Protein AF-A0A5E4HRL3-F1 (afdb_monomer_lite)

Foldseek 3Di:
DVLVVLVVVLVVVVVVVVVVVVVVVVVVVVPPPDDDDVVVVLVVLLVVLVVLLVVLVVLVNVLSVLPNVVNCVVPNDVVSVVSSVVSVVSNVVSVVVSVVSVVVSVD

Radius of gyration: 17.78 Å; chains: 1; bounding box: 41×23×52 Å

Sequence (107 aa):
MEYILNILDFLTRIILVSIMFLIFFKLRKIDKEILKSFIYLRFDKIRSAMNIVMISSPFFLAASVLEYPGFVRMYGESRIHFIQDILLIFFQTVVIYFLVIVYRAMN

Structure (mmCIF, N/CA/C/O backbone):
data_AF-A0A5E4HRL3-F1
#
_entry.id   AF-A0A5E4HRL3-F1
#
loop_
_atom_site.group_PDB
_atom_site.id
_atom_site.type_symbol
_atom_site.label_atom_id
_atom_site.label_alt_id
_atom_site.label_comp_id
_atom_site.label_asym_id
_atom_site.label_entity_id
_atom_site.label_seq_id
_atom_site.pdbx_PDB_ins_code
_atom_site.Cartn_x
_atom_site.Cartn_y
_atom_site.Cartn_z
_atom_site.occupancy
_atom_site.B_iso_or_equiv
_atom_site.auth_seq_id
_atom_site.auth_comp_id
_atom_site.auth_asym_id
_atom_site.auth_atom_id
_atom_site.pdbx_PDB_model_num
ATOM 1 N N . MET A 1 1 ? 21.274 15.578 -12.381 1.00 51.12 1 MET A N 1
ATOM 2 C CA . MET A 1 1 ? 20.675 16.036 -11.106 1.00 51.12 1 MET A CA 1
ATOM 3 C C . MET A 1 1 ? 19.382 15.297 -10.769 1.00 51.12 1 MET A C 1
ATOM 5 O O . MET A 1 1 ? 19.252 14.893 -9.624 1.00 51.12 1 MET A O 1
ATOM 9 N N . GLU A 1 2 ? 18.482 15.039 -11.727 1.00 55.91 2 GLU A N 1
ATOM 10 C CA . GLU A 1 2 ? 17.220 14.295 -11.494 1.00 55.91 2 GLU A CA 1
ATOM 11 C C . GLU A 1 2 ? 17.401 12.912 -10.851 1.00 55.91 2 GLU A C 1
ATOM 13 O O . GLU A 1 2 ? 16.672 12.561 -9.932 1.00 55.91 2 GLU A O 1
ATOM 18 N N . TYR A 1 3 ? 18.421 12.147 -11.255 1.00 55.12 3 TYR A N 1
ATOM 19 C CA . TYR A 1 3 ? 18.689 10.827 -10.666 1.00 55.12 3 TYR A CA 1
ATOM 20 C C . TYR A 1 3 ? 18.987 10.873 -9.160 1.00 55.12 3 TYR A C 1
ATOM 22 O O . TYR A 1 3 ? 18.569 9.987 -8.424 1.00 55.12 3 TYR A O 1
ATOM 30 N N . ILE A 1 4 ? 19.693 11.908 -8.694 1.00 62.94 4 ILE A N 1
ATOM 31 C CA . ILE A 1 4 ? 20.046 12.062 -7.275 1.00 62.94 4 ILE A CA 1
ATOM 32 C C . ILE A 1 4 ? 18.807 12.471 -6.469 1.00 62.94 4 ILE A C 1
ATOM 34 O O . ILE A 1 4 ? 18.599 11.962 -5.371 1.00 62.94 4 ILE A O 1
ATOM 38 N N . LEU A 1 5 ? 17.958 13.331 -7.040 1.00 64.94 5 LEU A N 1
ATOM 39 C CA . LEU A 1 5 ? 16.687 13.738 -6.437 1.00 64.94 5 LEU A CA 1
ATOM 40 C C . LEU A 1 5 ? 15.702 12.565 -6.320 1.00 64.94 5 LEU A C 1
ATOM 42 O O . LEU A 1 5 ? 15.104 12.397 -5.264 1.00 64.94 5 LEU A O 1
ATOM 46 N N . ASN A 1 6 ? 15.608 11.699 -7.334 1.00 66.31 6 ASN A N 1
ATOM 47 C CA . ASN A 1 6 ? 14.740 10.515 -7.288 1.00 66.31 6 ASN A CA 1
ATOM 48 C C . ASN A 1 6 ? 15.199 9.481 -6.249 1.00 66.31 6 ASN A C 1
ATOM 50 O O . ASN A 1 6 ? 14.372 8.849 -5.598 1.00 66.31 6 ASN A O 1
ATOM 54 N N . ILE A 1 7 ? 16.513 9.318 -6.056 1.00 72.19 7 ILE A N 1
ATOM 55 C CA . ILE A 1 7 ? 17.056 8.443 -5.003 1.00 72.19 7 ILE A CA 1
ATOM 56 C C . ILE A 1 7 ? 16.748 9.016 -3.614 1.00 72.19 7 ILE A C 1
ATOM 58 O O . ILE A 1 7 ? 16.386 8.270 -2.705 1.00 72.19 7 ILE A O 1
ATOM 62 N N . LEU A 1 8 ? 16.858 10.336 -3.453 1.00 73.19 8 LEU A N 1
ATOM 63 C CA . LEU A 1 8 ? 16.492 11.029 -2.219 1.00 73.19 8 LEU A CA 1
ATOM 64 C C . LEU A 1 8 ? 14.995 10.903 -1.914 1.00 73.19 8 LEU A C 1
ATOM 66 O O . LEU A 1 8 ? 14.642 10.600 -0.775 1.00 73.19 8 LEU A O 1
ATOM 70 N N . ASP A 1 9 ? 14.122 11.063 -2.912 1.00 68.88 9 ASP A N 1
ATOM 71 C CA . ASP A 1 9 ? 12.673 10.892 -2.739 1.00 68.88 9 ASP A CA 1
ATOM 72 C C . ASP A 1 9 ? 12.327 9.444 -2.355 1.00 68.88 9 ASP A C 1
ATOM 74 O O . ASP A 1 9 ? 11.604 9.197 -1.388 1.00 68.88 9 ASP A O 1
ATOM 78 N N . PHE A 1 10 ? 12.948 8.466 -3.020 1.00 74.00 10 PHE A N 1
ATOM 79 C CA . PHE A 1 10 ? 12.793 7.049 -2.696 1.00 74.00 10 PHE A CA 1
ATOM 80 C C . PHE A 1 10 ? 13.220 6.717 -1.256 1.00 74.00 10 PHE A C 1
ATOM 82 O O . PHE A 1 10 ? 12.479 6.065 -0.515 1.00 74.00 10 PHE A O 1
ATOM 89 N N . LEU A 1 11 ? 14.384 7.212 -0.824 1.00 77.12 11 LEU A N 1
ATOM 90 C CA . LEU A 1 11 ? 14.860 7.052 0.553 1.00 77.12 11 LEU A CA 1
ATOM 91 C C . LEU A 1 11 ? 13.913 7.715 1.557 1.00 77.12 11 LEU A C 1
ATOM 93 O O . LEU A 1 11 ? 13.636 7.142 2.611 1.00 77.12 11 LEU A O 1
ATOM 97 N N . THR A 1 12 ? 13.367 8.880 1.216 1.00 78.19 12 THR A N 1
ATOM 98 C CA . THR A 1 12 ? 12.423 9.609 2.070 1.00 78.19 12 THR A CA 1
ATOM 99 C C . THR A 1 12 ? 11.126 8.817 2.247 1.00 78.19 12 THR A C 1
ATOM 101 O O . THR A 1 12 ? 10.653 8.664 3.376 1.00 78.19 12 THR A O 1
ATOM 104 N N . ARG A 1 13 ? 10.595 8.215 1.172 1.00 71.12 13 ARG A N 1
ATOM 105 C CA . ARG A 1 13 ? 9.414 7.334 1.226 1.00 71.12 13 ARG A CA 1
ATOM 106 C C . ARG A 1 13 ? 9.666 6.080 2.073 1.00 71.12 13 ARG A C 1
ATOM 108 O O . ARG A 1 13 ? 8.815 5.723 2.887 1.00 71.12 13 ARG A O 1
ATOM 115 N N . ILE A 1 14 ? 10.839 5.448 1.962 1.00 78.69 14 ILE A N 1
ATOM 116 C CA . ILE A 1 14 ? 11.210 4.285 2.796 1.00 78.69 14 ILE A CA 1
ATOM 117 C C . ILE A 1 14 ? 11.296 4.659 4.278 1.00 78.69 14 ILE A C 1
ATOM 119 O O . ILE A 1 14 ? 10.791 3.926 5.135 1.00 78.69 14 ILE A O 1
ATOM 123 N N . ILE A 1 15 ? 11.927 5.791 4.593 1.00 79.75 15 ILE A N 1
ATOM 124 C CA . ILE A 1 15 ? 12.070 6.272 5.971 1.00 79.75 15 ILE A CA 1
ATOM 125 C C . ILE A 1 15 ? 10.694 6.586 6.560 1.00 79.75 15 ILE A C 1
ATOM 127 O O . ILE A 1 15 ? 10.401 6.158 7.676 1.00 79.75 15 ILE A O 1
ATOM 131 N N . LEU A 1 16 ? 9.822 7.251 5.799 1.00 78.31 16 LEU A N 1
ATOM 132 C CA . LEU A 1 16 ? 8.454 7.550 6.217 1.00 78.31 16 LEU A CA 1
ATOM 133 C C . LEU A 1 16 ? 7.677 6.268 6.551 1.00 78.31 16 LEU A C 1
ATOM 135 O O . LEU A 1 16 ? 7.105 6.159 7.637 1.00 78.31 16 LEU A O 1
ATOM 139 N N . VAL A 1 17 ? 7.719 5.266 5.666 1.00 70.88 17 VAL A N 1
ATOM 140 C CA . VAL A 1 17 ? 7.051 3.972 5.883 1.00 70.88 17 VAL A CA 1
ATOM 141 C C . VAL A 1 17 ? 7.621 3.250 7.106 1.00 70.88 17 VAL A C 1
ATOM 143 O O . VAL A 1 17 ? 6.869 2.712 7.919 1.00 70.88 17 VAL A O 1
ATOM 146 N N . SER A 1 18 ? 8.938 3.298 7.298 1.00 74.25 18 SER A N 1
ATOM 147 C CA . SER A 1 18 ? 9.605 2.689 8.453 1.00 74.25 18 SER A CA 1
ATOM 148 C C . SER A 1 18 ? 9.216 3.368 9.773 1.00 74.25 18 SER A C 1
ATOM 150 O O . SER A 1 18 ? 8.949 2.686 10.762 1.00 74.25 18 SER A O 1
ATOM 152 N N . ILE A 1 19 ? 9.116 4.703 9.793 1.00 78.31 19 ILE A N 1
ATOM 153 C CA . ILE A 1 19 ? 8.661 5.478 10.959 1.00 78.31 19 ILE A CA 1
ATOM 154 C C . ILE A 1 19 ? 7.198 5.157 11.285 1.00 78.31 19 ILE A C 1
ATOM 156 O O . ILE A 1 19 ? 6.871 4.938 12.455 1.00 78.31 19 ILE A O 1
ATOM 160 N N . MET A 1 20 ? 6.329 5.060 10.272 1.00 70.44 20 MET A N 1
ATOM 161 C CA . MET A 1 20 ? 4.933 4.648 10.463 1.00 70.44 20 MET A CA 1
ATOM 162 C C . MET A 1 20 ? 4.839 3.255 11.105 1.00 70.44 20 MET A C 1
ATOM 164 O O . MET A 1 20 ? 4.078 3.065 12.056 1.00 70.44 20 MET A O 1
ATOM 168 N N . PHE A 1 21 ? 5.667 2.304 10.659 1.00 73.88 21 PHE A N 1
ATOM 169 C CA . PHE A 1 21 ? 5.764 0.972 11.266 1.00 73.88 21 PHE A CA 1
ATOM 170 C C . PHE A 1 21 ? 6.229 1.021 12.731 1.00 73.88 21 PHE A C 1
ATOM 172 O O . PHE A 1 21 ? 5.692 0.308 13.582 1.00 73.88 21 PHE A O 1
ATOM 179 N N . LEU A 1 22 ? 7.201 1.876 13.051 1.00 74.56 22 LEU A N 1
ATOM 180 C CA . LEU A 1 22 ? 7.784 1.982 14.391 1.00 74.56 22 LEU A CA 1
ATOM 181 C C . LEU A 1 22 ? 6.794 2.582 15.404 1.00 74.56 22 LEU A C 1
ATOM 183 O O . LEU A 1 22 ? 6.623 2.046 16.504 1.00 74.56 22 LEU A O 1
ATOM 187 N N . ILE A 1 23 ? 6.082 3.645 15.016 1.00 73.06 23 ILE A N 1
ATOM 188 C CA . ILE A 1 23 ? 5.006 4.249 15.821 1.00 73.06 23 ILE A CA 1
ATOM 189 C C . ILE A 1 23 ? 3.906 3.214 16.089 1.00 73.06 23 ILE A C 1
ATOM 191 O O . ILE A 1 23 ? 3.458 3.068 17.229 1.00 73.06 23 ILE A O 1
ATOM 195 N N . PHE A 1 24 ? 3.527 2.432 15.076 1.00 61.41 24 PHE A N 1
ATOM 196 C CA . PHE A 1 24 ? 2.521 1.383 15.214 1.00 61.41 24 PHE A CA 1
ATOM 197 C C . PHE A 1 24 ? 2.945 0.283 16.196 1.00 61.41 24 PHE A C 1
ATOM 199 O O . PHE A 1 24 ? 2.166 -0.103 17.069 1.00 61.41 24 PHE A O 1
ATOM 206 N N . PHE A 1 25 ? 4.184 -0.211 16.106 1.00 67.50 25 PHE A N 1
ATOM 207 C CA . PHE A 1 25 ? 4.691 -1.217 17.047 1.00 67.50 25 PHE A CA 1
ATOM 208 C C . PHE A 1 25 ? 4.662 -0.720 18.494 1.00 67.50 25 PHE A C 1
ATOM 210 O O . PHE A 1 25 ? 4.403 -1.499 19.417 1.00 67.50 25 PHE A O 1
ATOM 217 N N . LYS A 1 26 ? 4.893 0.582 18.689 1.00 66.44 26 LYS A N 1
ATOM 218 C CA . LYS A 1 26 ? 4.825 1.223 20.001 1.00 66.44 26 LYS A CA 1
ATOM 219 C C . LYS A 1 26 ? 3.384 1.323 20.509 1.00 66.44 26 LYS A C 1
ATOM 221 O O . LYS A 1 26 ? 3.137 0.946 21.650 1.00 66.44 26 LYS A O 1
ATOM 226 N N . LEU A 1 27 ? 2.434 1.728 19.662 1.00 62.16 27 LEU A N 1
ATOM 227 C CA . LEU A 1 27 ? 1.003 1.763 20.000 1.00 62.16 27 LEU A CA 1
ATOM 228 C C . LEU A 1 27 ? 0.456 0.364 20.326 1.00 62.16 27 LEU A C 1
ATOM 230 O O . LEU A 1 27 ? -0.214 0.186 21.337 1.00 62.16 27 LEU A O 1
ATOM 234 N N . ARG A 1 28 ? 0.848 -0.665 19.561 1.00 55.41 28 ARG A N 1
ATOM 235 C CA . ARG A 1 28 ? 0.445 -2.063 19.800 1.00 55.41 28 ARG A CA 1
ATOM 236 C C . ARG A 1 28 ? 0.858 -2.586 21.180 1.00 55.41 28 ARG A C 1
ATOM 238 O O . ARG A 1 28 ? 0.174 -3.451 21.729 1.00 55.41 28 ARG A O 1
ATOM 245 N N . LYS A 1 29 ? 1.976 -2.104 21.737 1.00 59.50 29 LYS A N 1
ATOM 246 C CA . LYS A 1 29 ? 2.439 -2.490 23.082 1.00 59.50 29 LYS A CA 1
ATOM 247 C C . LYS A 1 29 ? 1.627 -1.845 24.209 1.00 59.50 29 LYS A C 1
ATOM 249 O O . LYS A 1 29 ? 1.581 -2.426 25.288 1.00 59.50 29 LYS A O 1
ATOM 254 N N . ILE A 1 30 ? 0.994 -0.697 23.968 1.00 57.59 30 ILE A N 1
ATOM 255 C CA . ILE A 1 30 ? 0.238 0.058 24.983 1.00 57.59 30 ILE A CA 1
ATOM 256 C C . ILE A 1 30 ? -1.144 -0.582 25.257 1.00 57.59 30 ILE A C 1
ATOM 258 O O . ILE A 1 30 ? -1.695 -0.432 26.341 1.00 57.59 30 ILE A O 1
ATOM 262 N N . ASP A 1 31 ? -1.655 -1.409 24.339 1.00 51.84 31 ASP A N 1
ATOM 263 C CA . ASP A 1 31 ? -3.009 -1.995 24.374 1.00 51.84 31 ASP A CA 1
ATOM 264 C C . ASP A 1 31 ? -3.249 -3.145 25.382 1.00 51.84 31 ASP A C 1
ATOM 266 O O . ASP A 1 31 ? -4.279 -3.818 25.298 1.00 51.84 31 A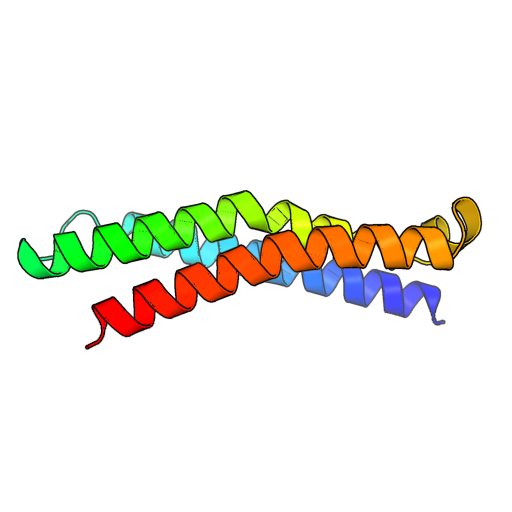SP A O 1
ATOM 270 N N . LYS A 1 32 ? -2.329 -3.451 26.309 1.00 53.44 32 LYS A N 1
ATOM 271 C CA . LYS A 1 32 ? -2.519 -4.602 27.220 1.00 53.44 32 LYS A CA 1
ATOM 272 C C . LYS A 1 32 ? -3.236 -4.296 28.535 1.00 53.44 32 LYS A C 1
ATOM 274 O O . LYS A 1 32 ? -3.770 -5.235 29.113 1.00 53.44 32 LYS A O 1
ATOM 279 N N . GLU A 1 33 ? -3.293 -3.048 28.997 1.00 53.66 33 GLU A N 1
ATOM 280 C CA . GLU A 1 33 ? -3.737 -2.787 30.382 1.00 53.66 33 GLU A CA 1
ATOM 281 C C . GLU A 1 33 ? -4.998 -1.926 30.533 1.00 53.66 33 GLU A C 1
ATOM 283 O O . GLU A 1 33 ? -5.580 -1.893 31.614 1.00 53.66 33 GLU A O 1
ATOM 288 N N . ILE A 1 34 ? -5.483 -1.249 29.487 1.00 52.25 34 ILE A N 1
ATOM 289 C CA . ILE A 1 34 ? -6.547 -0.249 29.656 1.00 52.25 34 ILE A CA 1
ATOM 290 C C . ILE A 1 34 ? -7.486 -0.252 28.446 1.00 52.25 34 ILE A C 1
ATOM 292 O O . ILE A 1 34 ? -7.218 0.480 27.506 1.00 52.25 34 ILE A O 1
ATOM 296 N N . LEU A 1 35 ? -8.592 -1.018 28.448 1.00 47.81 35 LEU A N 1
ATOM 297 C CA . LEU A 1 35 ? -9.877 -0.547 27.884 1.00 47.81 35 LEU A CA 1
ATOM 298 C C . LEU A 1 35 ? -11.035 -1.545 28.044 1.00 47.81 35 LEU A C 1
ATOM 300 O O . LEU A 1 35 ? -10.992 -2.692 27.610 1.00 47.81 35 LEU A O 1
ATOM 304 N N . LYS A 1 36 ? -12.115 -1.029 28.636 1.00 48.12 36 LYS A N 1
ATOM 305 C CA . LYS A 1 36 ? -13.402 -1.674 28.916 1.00 48.12 36 LYS A CA 1
ATOM 306 C C . LYS A 1 36 ? -14.048 -2.288 27.659 1.00 48.12 36 LYS A C 1
ATOM 308 O O . LYS A 1 36 ? -13.986 -1.734 26.562 1.00 48.12 36 LYS A O 1
ATOM 313 N N . SER A 1 37 ? -14.731 -3.411 27.869 1.00 54.91 37 SER A N 1
ATOM 314 C CA . SER A 1 37 ? -15.166 -4.435 26.901 1.00 54.91 37 SER A CA 1
ATOM 315 C C . SER A 1 37 ? -15.979 -3.992 25.671 1.00 54.91 37 SER A C 1
ATOM 317 O O . SER A 1 37 ? -16.021 -4.731 24.692 1.00 54.91 37 SER A O 1
ATOM 319 N N . PHE A 1 38 ? -16.572 -2.795 25.648 1.00 50.88 38 PHE A N 1
ATOM 320 C CA . PHE A 1 38 ? -17.263 -2.262 24.459 1.00 50.88 38 PHE A CA 1
ATOM 321 C C . PHE A 1 38 ? -16.347 -1.448 23.538 1.00 50.88 38 PHE A C 1
ATOM 323 O O . PHE A 1 38 ? -16.456 -1.516 22.312 1.00 50.88 38 PHE A O 1
ATOM 330 N N . ILE A 1 39 ? -15.408 -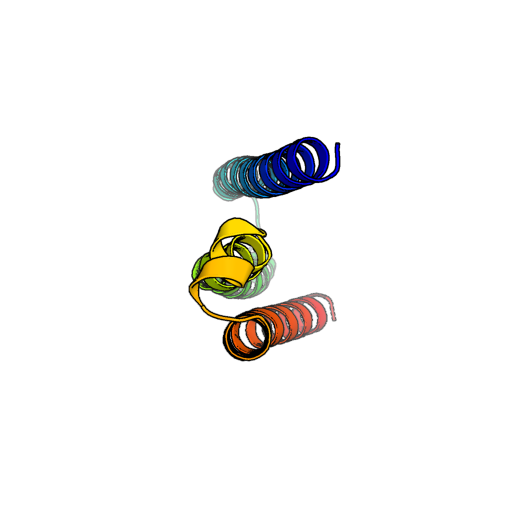0.710 24.132 1.00 57.75 39 ILE A N 1
ATOM 331 C CA . ILE A 1 39 ? -14.369 0.002 23.392 1.00 57.75 39 ILE A CA 1
ATOM 332 C C . ILE A 1 39 ? -13.401 -1.025 22.800 1.00 57.75 39 ILE A C 1
ATOM 334 O O . ILE A 1 39 ? -13.022 -0.888 21.644 1.00 57.75 39 ILE A O 1
ATOM 338 N N . TYR A 1 40 ? -13.108 -2.110 23.528 1.00 56.34 40 TYR A N 1
ATOM 339 C CA . TYR A 1 40 ? -12.269 -3.202 23.034 1.00 56.34 40 TYR A CA 1
ATOM 340 C C . TYR A 1 40 ? -12.803 -3.804 21.728 1.00 56.34 40 TYR A C 1
ATOM 342 O O . TYR A 1 40 ? -12.052 -3.888 20.772 1.00 56.34 40 TYR A O 1
ATOM 350 N N . LEU A 1 41 ? -14.101 -4.122 21.618 1.00 58.84 41 LEU A N 1
ATOM 351 C CA . LEU A 1 41 ? -14.684 -4.668 20.378 1.00 58.84 41 LEU A CA 1
ATOM 352 C C . LEU A 1 41 ? -14.612 -3.694 19.187 1.00 58.84 41 LEU A C 1
ATOM 354 O O . LEU A 1 41 ? -14.389 -4.123 18.053 1.00 58.84 41 LEU A O 1
ATOM 358 N N . ARG A 1 42 ? -14.797 -2.384 19.417 1.00 64.50 42 ARG A N 1
ATOM 359 C CA . ARG A 1 42 ? -14.624 -1.358 18.369 1.00 64.50 42 ARG A CA 1
ATOM 360 C C . ARG A 1 42 ? -13.149 -1.214 17.976 1.00 64.50 42 ARG A C 1
ATOM 362 O O . ARG A 1 42 ? -12.840 -1.198 16.786 1.00 64.50 42 ARG A O 1
ATOM 369 N N . PHE A 1 43 ? -12.245 -1.184 18.955 1.00 70.38 43 PHE A N 1
ATOM 370 C CA . PHE A 1 43 ? -10.799 -1.157 18.734 1.00 70.38 43 PHE A CA 1
ATOM 371 C C . PHE A 1 43 ? -10.296 -2.416 18.036 1.00 70.38 43 PHE A C 1
ATOM 373 O O . PHE A 1 43 ? -9.414 -2.310 17.198 1.00 70.38 43 PHE A O 1
ATOM 380 N N . ASP A 1 44 ? -10.874 -3.582 18.308 1.00 72.50 44 ASP A N 1
ATOM 381 C CA . ASP A 1 44 ? -10.463 -4.840 17.688 1.00 72.50 44 ASP A CA 1
ATOM 382 C C . ASP A 1 44 ? -10.855 -4.874 16.202 1.00 72.50 44 ASP A C 1
ATOM 384 O O . ASP A 1 44 ? -10.069 -5.299 15.355 1.00 72.50 44 ASP A O 1
ATOM 388 N N . LYS A 1 45 ? -12.016 -4.300 15.843 1.00 76.88 45 LYS A N 1
ATOM 389 C CA . LYS A 1 45 ? -12.405 -4.087 14.436 1.00 76.88 45 LYS A CA 1
ATOM 390 C C . LYS A 1 45 ? -11.491 -3.089 13.723 1.00 76.88 45 LYS A C 1
ATOM 392 O O . LYS A 1 45 ? -11.068 -3.363 12.601 1.00 76.88 45 LYS A O 1
ATOM 397 N N . ILE A 1 46 ? -11.150 -1.968 14.365 1.00 80.69 46 ILE A N 1
ATOM 398 C CA . ILE A 1 46 ? -10.204 -0.982 13.811 1.00 80.69 46 ILE A CA 1
ATOM 399 C C . ILE A 1 46 ? -8.811 -1.606 13.664 1.00 80.69 46 ILE A C 1
ATOM 401 O O . ILE A 1 46 ? -8.185 -1.472 12.617 1.00 80.69 46 ILE A O 1
ATOM 405 N N . ARG A 1 47 ? -8.339 -2.340 14.676 1.00 81.06 47 ARG A N 1
ATOM 406 C CA . ARG A 1 47 ? -7.052 -3.045 14.683 1.00 81.06 47 ARG A CA 1
ATOM 407 C C . ARG A 1 47 ? -6.990 -4.095 13.580 1.00 81.06 47 ARG A C 1
ATOM 409 O O . ARG A 1 47 ? -5.985 -4.175 12.882 1.00 81.06 47 ARG A O 1
ATOM 416 N N . SER A 1 48 ? -8.054 -4.875 13.400 1.00 81.50 48 SER A N 1
ATOM 417 C CA . SER A 1 48 ? -8.157 -5.857 12.320 1.00 81.50 48 SER A CA 1
ATOM 418 C C . SER A 1 48 ? -8.099 -5.182 10.947 1.00 81.50 48 SER A C 1
ATOM 420 O O . SER A 1 48 ? -7.266 -5.552 10.122 1.00 81.50 48 SER A O 1
ATOM 422 N N . ALA A 1 49 ? -8.886 -4.125 10.727 1.00 82.38 49 ALA A N 1
ATOM 423 C CA . ALA A 1 49 ? -8.842 -3.364 9.481 1.00 82.38 49 ALA A CA 1
ATOM 424 C C . ALA A 1 49 ? -7.457 -2.735 9.237 1.00 82.38 49 ALA A C 1
ATOM 426 O O . ALA A 1 49 ? -6.950 -2.777 8.119 1.00 82.38 49 ALA A O 1
ATOM 427 N N . MET A 1 50 ? -6.797 -2.235 10.284 1.00 82.62 50 MET A N 1
ATOM 428 C CA . MET A 1 50 ? -5.445 -1.678 10.199 1.00 82.62 50 MET A CA 1
ATOM 429 C C . MET A 1 50 ? -4.391 -2.745 9.859 1.00 82.62 50 MET A C 1
ATOM 431 O O . MET A 1 50 ? -3.481 -2.479 9.074 1.00 82.62 50 MET A O 1
ATOM 435 N N . ASN A 1 51 ? -4.530 -3.972 10.373 1.00 84.38 51 ASN A N 1
ATOM 436 C CA . ASN A 1 51 ? -3.674 -5.097 9.981 1.00 84.38 51 ASN A CA 1
ATOM 437 C C . ASN A 1 51 ? -3.831 -5.440 8.492 1.00 84.38 51 ASN A C 1
ATOM 439 O O . ASN A 1 51 ? -2.844 -5.769 7.841 1.00 84.38 51 ASN A O 1
ATOM 443 N N . ILE A 1 52 ? -5.042 -5.335 7.934 1.00 85.62 52 ILE A N 1
ATOM 444 C CA . ILE A 1 52 ? -5.274 -5.564 6.499 1.00 85.62 52 ILE A CA 1
ATOM 445 C C . ILE A 1 52 ? -4.561 -4.485 5.669 1.00 85.62 52 ILE A C 1
ATOM 447 O O . ILE A 1 52 ? -3.874 -4.827 4.706 1.00 85.62 52 ILE A O 1
ATOM 451 N N . VAL A 1 53 ? -4.625 -3.207 6.077 1.00 86.75 53 VAL A N 1
ATOM 452 C CA . VAL A 1 53 ? -3.847 -2.129 5.429 1.00 86.75 53 VAL A CA 1
ATOM 453 C C . VAL A 1 53 ? -2.354 -2.450 5.453 1.00 86.75 53 VAL A C 1
ATOM 455 O O . VAL A 1 53 ? -1.683 -2.324 4.431 1.00 86.75 53 VAL A O 1
ATOM 458 N N . MET A 1 54 ? -1.842 -2.939 6.582 1.00 84.12 54 MET A N 1
ATOM 459 C CA . MET A 1 54 ? -0.435 -3.311 6.723 1.00 84.12 54 MET A CA 1
ATOM 460 C C . MET A 1 54 ? -0.030 -4.471 5.808 1.00 84.12 54 MET A C 1
ATOM 462 O O . MET A 1 54 ? 1.019 -4.415 5.179 1.00 84.12 54 MET A O 1
ATOM 466 N N . ILE A 1 55 ? -0.864 -5.503 5.685 1.00 86.25 55 ILE A N 1
ATOM 467 C CA . ILE A 1 55 ? -0.606 -6.621 4.764 1.00 86.25 55 ILE A CA 1
ATOM 468 C C . ILE A 1 55 ? -0.613 -6.139 3.307 1.00 86.25 55 ILE A C 1
ATOM 470 O O . ILE A 1 55 ? 0.137 -6.659 2.488 1.00 86.25 55 ILE A O 1
ATOM 474 N N . SER A 1 56 ? -1.425 -5.127 2.988 1.00 88.31 56 SER A N 1
ATOM 475 C CA . SER A 1 56 ? -1.500 -4.542 1.646 1.00 88.31 56 SER A CA 1
ATOM 476 C C . SER A 1 56 ? -0.423 -3.487 1.348 1.00 88.31 56 SER A C 1
ATOM 478 O O . SER A 1 56 ? -0.215 -3.143 0.186 1.00 88.31 56 SER A O 1
ATOM 480 N N . SER A 1 57 ? 0.298 -2.979 2.357 1.00 85.38 57 SER A N 1
ATOM 481 C CA . SER A 1 57 ? 1.297 -1.915 2.176 1.00 85.38 57 SER A CA 1
ATOM 482 C C . SER A 1 57 ? 2.453 -2.258 1.221 1.00 85.38 57 SER A C 1
ATOM 484 O O . SER A 1 57 ? 2.961 -1.337 0.576 1.00 85.38 57 SER A O 1
ATOM 486 N N . PRO A 1 58 ? 2.876 -3.531 1.049 1.00 89.44 58 PRO A N 1
ATOM 487 C CA . PRO A 1 58 ? 3.848 -3.891 0.024 1.00 89.44 58 PRO A CA 1
ATOM 488 C C . PRO A 1 58 ? 3.396 -3.559 -1.403 1.00 89.44 58 PRO A C 1
ATOM 490 O O . PRO A 1 58 ? 4.253 -3.272 -2.231 1.00 89.44 58 PRO A O 1
ATOM 493 N N . PHE A 1 59 ? 2.089 -3.531 -1.703 1.00 88.06 59 PHE A N 1
ATOM 494 C CA . PHE A 1 59 ? 1.599 -3.146 -3.034 1.00 88.06 59 PHE A CA 1
ATOM 495 C C . PHE A 1 59 ? 1.874 -1.670 -3.334 1.00 88.06 59 PHE A C 1
ATOM 497 O O . PHE A 1 59 ? 2.340 -1.339 -4.420 1.00 88.06 59 PHE A O 1
ATOM 504 N N . PHE A 1 60 ? 1.675 -0.793 -2.348 1.00 88.56 60 PHE A N 1
ATOM 505 C CA . PHE A 1 60 ? 2.014 0.627 -2.464 1.00 88.56 60 PHE A CA 1
ATOM 506 C C . PHE A 1 60 ? 3.524 0.855 -2.623 1.00 88.56 60 PHE A C 1
ATOM 508 O O . PHE A 1 60 ? 3.962 1.658 -3.450 1.00 88.56 60 PHE A O 1
ATOM 515 N N . LEU A 1 61 ? 4.333 0.119 -1.854 1.00 88.56 61 LEU A N 1
ATOM 516 C CA . LEU A 1 61 ? 5.790 0.170 -1.971 1.00 88.56 61 LEU A CA 1
ATOM 517 C C . LEU A 1 61 ? 6.259 -0.315 -3.346 1.00 88.56 61 LEU A C 1
ATOM 519 O O . LEU A 1 61 ? 7.073 0.351 -3.975 1.00 88.56 61 LEU A O 1
ATOM 523 N N . ALA A 1 62 ? 5.723 -1.437 -3.830 1.00 86.69 62 ALA A N 1
ATOM 524 C CA . ALA A 1 62 ? 6.043 -1.971 -5.148 1.00 86.69 62 ALA A CA 1
ATOM 525 C C . ALA A 1 62 ? 5.664 -0.984 -6.262 1.00 86.69 62 ALA A C 1
ATOM 527 O O . ALA A 1 62 ? 6.483 -0.726 -7.137 1.00 86.69 62 ALA A O 1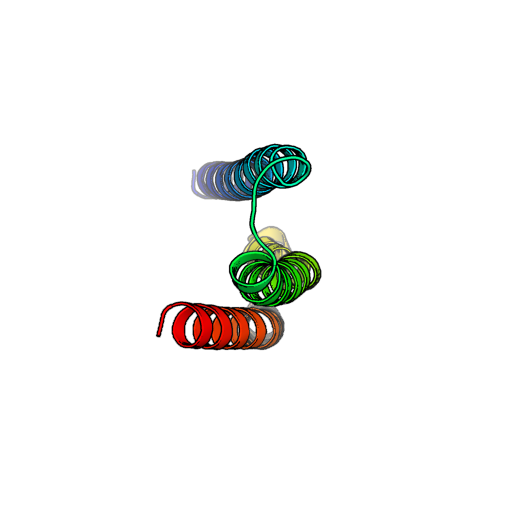
ATOM 528 N N . ALA A 1 63 ? 4.480 -0.367 -6.180 1.00 89.44 63 ALA A N 1
ATOM 529 C CA . ALA A 1 63 ? 4.056 0.691 -7.095 1.00 89.44 63 ALA A CA 1
ATOM 530 C C . ALA A 1 63 ? 5.047 1.869 -7.111 1.00 89.44 63 ALA A C 1
ATOM 532 O O . ALA A 1 63 ? 5.438 2.328 -8.176 1.00 89.44 63 ALA A O 1
ATOM 533 N N . SER A 1 64 ? 5.527 2.298 -5.939 1.00 85.56 64 SER A N 1
ATOM 534 C CA . SER A 1 64 ? 6.503 3.394 -5.826 1.00 85.56 64 SER A CA 1
ATOM 535 C C . SER A 1 64 ? 7.895 3.029 -6.362 1.00 85.56 64 SER A C 1
ATOM 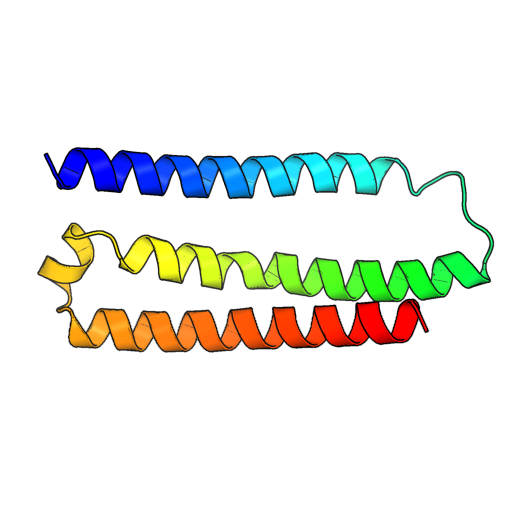537 O O . SER A 1 64 ? 8.597 3.886 -6.886 1.00 85.56 64 SER A O 1
ATOM 539 N N . VAL A 1 65 ? 8.325 1.768 -6.234 1.00 86.44 65 VAL A N 1
ATOM 540 C CA . VAL A 1 65 ? 9.617 1.296 -6.775 1.00 86.44 65 VAL A CA 1
ATOM 541 C C . VAL A 1 65 ? 9.613 1.312 -8.305 1.00 86.44 65 VAL A C 1
ATOM 543 O O . VAL A 1 65 ? 10.646 1.577 -8.923 1.00 86.44 65 VAL A O 1
ATOM 546 N N . LEU A 1 66 ? 8.461 1.041 -8.922 1.00 83.75 66 LEU A N 1
ATOM 547 C CA . LEU A 1 66 ? 8.319 1.000 -10.376 1.00 83.75 66 LEU A CA 1
ATOM 548 C C . LEU A 1 66 ? 8.494 2.376 -11.040 1.00 83.75 66 LEU A C 1
ATOM 550 O O . LEU A 1 66 ? 8.921 2.427 -12.191 1.00 83.75 66 LEU A O 1
ATOM 554 N N . GLU A 1 67 ? 8.285 3.476 -10.307 1.00 79.69 67 GLU A N 1
ATOM 555 C CA . GLU A 1 67 ? 8.565 4.847 -10.774 1.00 79.69 67 GLU A CA 1
ATOM 556 C C . GLU A 1 67 ? 10.068 5.109 -10.993 1.00 79.69 67 GLU A C 1
ATOM 558 O O . GLU A 1 67 ? 10.455 6.125 -11.576 1.00 79.69 67 GLU A O 1
ATOM 563 N N . TYR A 1 68 ? 10.953 4.210 -10.543 1.00 80.31 68 TYR A N 1
ATOM 564 C CA . TYR A 1 68 ? 12.386 4.415 -10.694 1.00 80.31 68 TYR A CA 1
ATOM 565 C C . TYR A 1 68 ? 12.808 4.374 -12.181 1.00 80.31 68 TYR A C 1
ATOM 567 O O . TYR A 1 68 ? 12.541 3.386 -12.878 1.00 80.31 68 TYR A O 1
ATOM 575 N N . PRO A 1 69 ? 13.565 5.378 -12.677 1.00 75.06 69 PRO A N 1
ATOM 576 C CA . PRO A 1 69 ? 13.861 5.530 -14.107 1.00 75.06 69 PRO A CA 1
ATOM 577 C C . PRO A 1 69 ? 14.566 4.324 -14.745 1.00 75.06 69 PRO A C 1
ATOM 579 O O . PRO A 1 69 ? 14.424 4.070 -15.942 1.00 75.06 69 PRO A O 1
ATOM 582 N N . GLY A 1 70 ? 15.329 3.565 -13.950 1.00 80.69 70 GLY A N 1
ATOM 583 C CA . GLY A 1 70 ? 15.997 2.346 -14.405 1.00 80.69 70 GLY A CA 1
ATOM 584 C C . GLY A 1 70 ? 15.021 1.253 -14.852 1.00 80.69 70 GLY A C 1
ATOM 585 O O . GLY A 1 70 ? 15.280 0.584 -15.851 1.00 80.69 70 GLY A O 1
ATOM 586 N N . PHE A 1 71 ? 13.877 1.113 -14.173 1.00 77.56 71 PHE A N 1
ATOM 587 C CA . PHE A 1 71 ? 12.842 0.158 -14.567 1.00 77.56 71 PHE A CA 1
ATOM 588 C C . PHE A 1 71 ? 12.091 0.646 -15.806 1.00 77.56 71 PHE A C 1
ATOM 590 O O . PHE A 1 71 ? 11.907 -0.134 -16.741 1.00 77.56 71 PHE A O 1
ATOM 597 N N . VAL A 1 72 ? 11.736 1.936 -15.864 1.00 78.69 72 VAL A N 1
ATOM 598 C CA . VAL A 1 72 ? 11.052 2.555 -17.020 1.00 78.69 72 VAL A CA 1
ATOM 599 C C . VAL A 1 72 ? 11.840 2.342 -18.307 1.00 78.69 72 VAL A C 1
ATOM 601 O O . VAL A 1 72 ? 11.273 1.966 -19.333 1.00 78.69 72 VAL A O 1
ATOM 604 N N . ARG A 1 73 ? 13.169 2.474 -18.240 1.00 80.44 73 ARG A N 1
ATOM 605 C CA . ARG A 1 73 ? 14.058 2.251 -19.384 1.00 80.44 73 ARG A CA 1
ATOM 606 C C . ARG A 1 73 ? 14.159 0.780 -19.814 1.00 80.44 73 ARG A C 1
ATOM 608 O O . ARG A 1 73 ? 14.370 0.529 -20.996 1.00 80.44 73 ARG A O 1
ATOM 615 N N . MET A 1 74 ? 14.035 -0.178 -18.890 1.00 83.31 74 MET A N 1
ATOM 616 C CA . MET A 1 74 ? 14.128 -1.618 -19.188 1.00 83.31 74 MET A CA 1
ATOM 617 C C . MET A 1 74 ? 12.813 -2.225 -19.687 1.00 83.31 74 MET A C 1
ATOM 619 O O . MET A 1 74 ? 12.832 -3.060 -20.587 1.00 83.31 74 MET A O 1
ATOM 623 N N . TYR A 1 75 ? 11.684 -1.834 -19.096 1.00 82.69 75 TYR A N 1
ATOM 624 C CA . TYR A 1 75 ? 10.393 -2.499 -19.306 1.00 82.69 75 TYR A CA 1
ATOM 625 C C . TYR A 1 75 ? 9.396 -1.668 -20.119 1.00 82.69 75 TYR A C 1
ATOM 627 O O . TYR A 1 75 ? 8.378 -2.202 -20.564 1.00 82.69 75 TYR A O 1
ATOM 635 N N . GLY A 1 76 ? 9.711 -0.395 -20.368 1.00 85.50 76 GLY A N 1
ATOM 636 C CA . GLY A 1 76 ? 8.854 0.536 -21.085 1.00 85.50 76 GLY A CA 1
ATOM 637 C C . GLY A 1 76 ? 7.803 1.171 -20.176 1.00 85.50 76 GLY A C 1
ATOM 638 O O . GLY A 1 76 ? 7.185 0.519 -19.335 1.00 85.50 76 GLY A O 1
ATOM 639 N N . GLU A 1 77 ? 7.587 2.465 -20.385 1.00 87.75 77 GLU A N 1
ATOM 640 C CA . GLU A 1 77 ? 6.735 3.311 -19.550 1.00 87.75 77 GLU A CA 1
ATOM 641 C C . GLU A 1 77 ? 5.280 2.820 -19.474 1.00 87.75 77 GLU A C 1
ATOM 643 O O . GLU A 1 77 ? 4.718 2.698 -18.389 1.00 87.75 77 GLU A O 1
ATOM 648 N N . SER A 1 78 ? 4.687 2.430 -20.606 1.00 87.31 78 SER A N 1
ATOM 649 C CA . SER A 1 78 ? 3.293 1.969 -20.661 1.00 87.31 78 SER A CA 1
ATOM 650 C C . SER A 1 78 ? 3.033 0.695 -19.852 1.00 87.31 78 SER A C 1
ATOM 652 O O . SER A 1 78 ? 1.977 0.556 -19.237 1.00 87.31 78 SER A O 1
ATOM 654 N N . ARG A 1 79 ? 3.994 -0.237 -19.823 1.00 87.06 79 ARG A N 1
ATOM 655 C CA . ARG A 1 79 ? 3.876 -1.470 -19.030 1.00 87.06 79 ARG A CA 1
ATOM 656 C C . ARG A 1 79 ? 4.021 -1.191 -17.541 1.00 87.06 79 ARG A C 1
ATOM 658 O O . ARG A 1 79 ? 3.335 -1.823 -16.745 1.00 87.06 79 ARG A O 1
ATOM 665 N N . ILE A 1 80 ? 4.895 -0.255 -17.178 1.00 90.50 80 ILE A N 1
ATOM 666 C CA . ILE A 1 80 ? 5.093 0.144 -15.787 1.00 90.50 80 ILE A CA 1
ATOM 667 C C . ILE A 1 80 ? 3.858 0.825 -15.225 1.00 90.50 80 ILE A C 1
ATOM 669 O O . ILE A 1 80 ? 3.375 0.373 -14.190 1.00 90.50 80 ILE A O 1
ATOM 673 N N . HIS A 1 81 ? 3.309 1.819 -15.926 1.00 90.44 81 HIS A N 1
ATOM 674 C CA . HIS A 1 81 ? 2.094 2.505 -15.478 1.00 90.44 81 HIS A CA 1
ATOM 675 C C . HIS A 1 81 ? 0.930 1.528 -15.314 1.00 90.44 81 HIS A C 1
ATOM 677 O O . HIS A 1 81 ? 0.259 1.545 -14.292 1.00 90.44 81 HIS A O 1
ATOM 683 N N . PHE A 1 82 ? 0.765 0.578 -16.241 1.00 91.19 82 PHE A N 1
ATOM 684 C CA . PHE A 1 82 ? -0.271 -0.450 -16.118 1.00 91.19 82 PHE A CA 1
ATOM 685 C C . PHE A 1 82 ? -0.118 -1.318 -14.855 1.00 91.19 82 PHE A C 1
ATOM 687 O O . PHE A 1 82 ? -1.091 -1.571 -14.146 1.00 91.19 82 PHE A O 1
ATOM 694 N N . ILE A 1 83 ? 1.100 -1.780 -14.549 1.00 90.31 83 ILE A N 1
ATOM 695 C CA . ILE A 1 83 ? 1.359 -2.577 -13.338 1.00 90.31 83 ILE A CA 1
ATOM 696 C C . ILE A 1 83 ? 1.177 -1.715 -12.082 1.00 90.31 83 ILE A C 1
ATOM 698 O O . ILE A 1 83 ? 0.611 -2.178 -11.091 1.00 90.31 83 ILE A O 1
ATOM 702 N N . GLN A 1 84 ? 1.634 -0.465 -12.125 1.00 92.50 84 GLN A N 1
ATOM 703 C CA . GLN A 1 84 ? 1.500 0.499 -11.041 1.00 92.50 84 GLN A CA 1
ATOM 704 C C . GLN A 1 84 ? 0.026 0.763 -10.711 1.00 92.50 84 GLN A C 1
ATOM 706 O O . GLN A 1 84 ? -0.354 0.666 -9.544 1.00 92.50 84 GLN A O 1
ATOM 711 N N . ASP A 1 85 ? -0.813 0.990 -11.720 1.00 92.38 85 ASP A N 1
ATOM 712 C CA . ASP A 1 85 ? -2.252 1.199 -11.555 1.00 92.38 85 ASP A CA 1
ATOM 713 C C . ASP A 1 85 ? -2.922 -0.004 -10.888 1.00 92.38 85 ASP A C 1
ATOM 715 O O . ASP A 1 85 ? -3.680 0.156 -9.931 1.00 92.38 85 ASP A O 1
ATOM 719 N N . ILE A 1 86 ? -2.594 -1.226 -11.321 1.00 93.00 86 ILE A N 1
ATOM 720 C CA . ILE A 1 86 ? -3.124 -2.455 -10.714 1.00 93.00 86 ILE A CA 1
ATOM 721 C C . ILE A 1 86 ? -2.761 -2.531 -9.225 1.00 93.00 86 ILE A C 1
ATOM 723 O O . ILE A 1 86 ? -3.626 -2.783 -8.382 1.00 93.00 86 ILE A O 1
ATOM 727 N N . LEU A 1 87 ? -1.490 -2.300 -8.885 1.00 91.94 87 LEU A N 1
ATOM 728 C CA . LEU A 1 87 ? -1.008 -2.342 -7.502 1.00 91.94 87 LEU A CA 1
ATOM 729 C C . LEU A 1 87 ? -1.680 -1.272 -6.631 1.00 91.94 87 LEU A C 1
ATOM 731 O O . LEU A 1 87 ? -2.073 -1.550 -5.493 1.00 91.94 87 LEU A O 1
ATOM 735 N N . LEU A 1 88 ? -1.846 -0.063 -7.171 1.00 92.44 88 LEU A N 1
ATOM 736 C CA . LEU A 1 88 ? -2.503 1.039 -6.479 1.00 92.44 88 LEU A CA 1
ATOM 737 C C . LEU A 1 88 ? -3.996 0.776 -6.277 1.00 92.44 88 LEU A C 1
ATOM 739 O O . LEU A 1 88 ? -4.484 1.039 -5.182 1.00 92.44 88 LEU A O 1
ATOM 743 N N . ILE A 1 89 ? -4.705 0.195 -7.250 1.00 93.88 89 ILE A N 1
ATOM 744 C CA . ILE A 1 89 ? -6.120 -0.185 -7.106 1.00 93.88 89 ILE A CA 1
ATOM 745 C C . ILE A 1 89 ? -6.303 -1.154 -5.932 1.00 93.88 89 ILE A C 1
ATOM 747 O O . ILE A 1 89 ? -7.188 -0.950 -5.092 1.00 93.88 89 ILE A O 1
ATOM 751 N N . PHE A 1 90 ? -5.454 -2.181 -5.824 1.00 89.88 90 PHE A N 1
ATOM 752 C CA . PHE A 1 90 ? -5.522 -3.129 -4.709 1.00 89.88 90 PHE A CA 1
ATOM 753 C C . PHE A 1 90 ? -5.292 -2.445 -3.359 1.00 89.88 90 PHE A C 1
ATOM 755 O O . PHE A 1 90 ? -6.068 -2.651 -2.424 1.00 89.88 90 PHE A O 1
ATOM 762 N N . PHE A 1 91 ? -4.268 -1.596 -3.257 1.00 91.75 91 PHE A N 1
ATOM 763 C CA . PHE A 1 91 ? -3.973 -0.878 -2.019 1.00 91.75 91 PHE A CA 1
ATOM 764 C C . PHE A 1 91 ? -5.071 0.131 -1.645 1.00 91.75 91 PHE A C 1
ATOM 766 O O . PHE A 1 91 ? -5.554 0.138 -0.513 1.00 91.75 91 PHE A O 1
ATOM 773 N N . GLN A 1 92 ? -5.517 0.955 -2.595 1.00 90.50 92 GLN A N 1
ATOM 774 C CA . GLN A 1 92 ? -6.545 1.973 -2.374 1.00 90.50 92 GLN A CA 1
ATOM 775 C C . GLN A 1 92 ? -7.870 1.355 -1.932 1.00 90.50 92 GLN A C 1
ATOM 777 O O . GLN A 1 92 ? -8.504 1.870 -1.013 1.00 90.50 92 GLN A O 1
ATOM 782 N N . THR A 1 93 ? -8.261 0.218 -2.512 1.00 92.31 93 THR A N 1
ATOM 783 C CA . THR A 1 93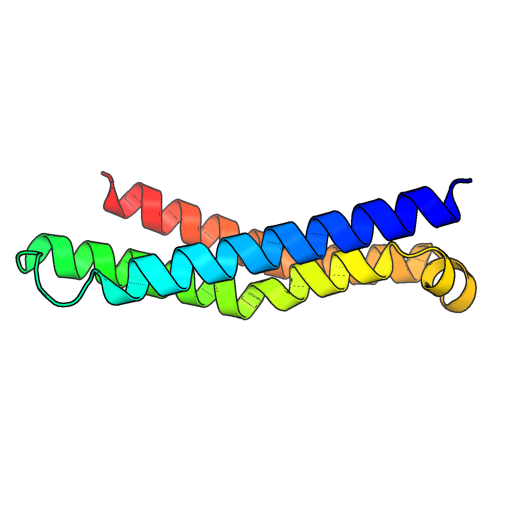 ? -9.472 -0.509 -2.100 1.00 92.31 93 THR A CA 1
ATOM 784 C C . THR A 1 93 ? -9.410 -0.903 -0.621 1.00 92.31 93 THR A C 1
ATOM 786 O O . THR A 1 93 ? -10.380 -0.726 0.120 1.00 92.31 93 THR A O 1
ATOM 789 N N . VAL A 1 94 ? -8.249 -1.376 -0.158 1.00 89.81 94 VAL A N 1
ATOM 790 C CA . VAL A 1 94 ? -8.029 -1.733 1.249 1.00 89.81 94 VAL A CA 1
ATOM 791 C C . VAL A 1 94 ? -8.070 -0.500 2.160 1.00 89.81 94 VAL A C 1
ATOM 793 O O . VAL A 1 94 ? -8.677 -0.550 3.233 1.00 89.81 94 VAL A O 1
ATOM 796 N N . VAL A 1 95 ? -7.483 0.622 1.736 1.00 89.19 95 VAL A N 1
ATOM 797 C CA . VAL A 1 95 ? -7.527 1.885 2.492 1.00 89.19 95 VAL A CA 1
ATOM 798 C C . VAL A 1 95 ? -8.958 2.416 2.603 1.00 89.19 95 VAL A C 1
ATOM 800 O O . VAL A 1 95 ? -9.377 2.805 3.692 1.00 89.19 95 VAL A O 1
ATOM 803 N N . ILE A 1 96 ? -9.740 2.381 1.520 1.00 91.62 96 ILE A N 1
ATOM 804 C CA . ILE A 1 96 ? -11.154 2.784 1.528 1.00 91.62 96 ILE A CA 1
ATOM 805 C C . ILE A 1 96 ? -11.945 1.913 2.506 1.00 91.62 96 ILE A C 1
ATOM 807 O O . ILE A 1 96 ? -12.685 2.437 3.338 1.00 91.62 96 ILE A 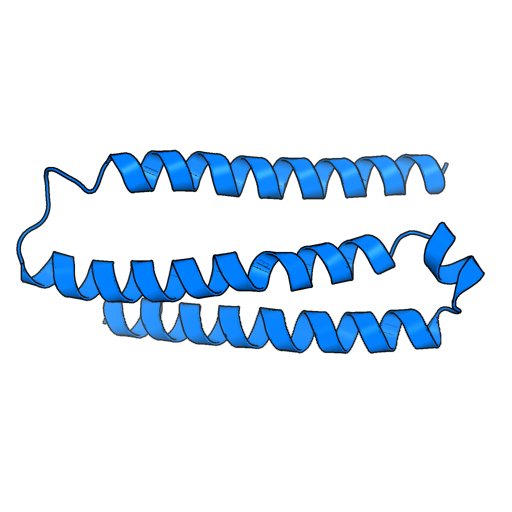O 1
ATOM 811 N N . TYR A 1 97 ? -11.753 0.592 2.461 1.00 88.88 97 TYR A N 1
ATOM 812 C CA . TYR A 1 97 ? -12.372 -0.322 3.419 1.00 88.88 97 TYR A CA 1
ATOM 813 C C . TYR A 1 97 ? -12.019 0.045 4.869 1.00 88.88 97 TYR A C 1
ATOM 815 O O . TYR A 1 97 ? -12.910 0.137 5.717 1.00 88.88 97 TYR A O 1
ATOM 823 N N . PHE A 1 98 ? -10.744 0.318 5.156 1.00 88.38 98 PHE A N 1
ATOM 824 C CA . PHE A 1 98 ? -10.308 0.760 6.480 1.00 88.38 98 PHE A CA 1
ATOM 825 C C . PHE A 1 98 ? -10.998 2.057 6.916 1.00 88.38 98 PHE A C 1
ATOM 827 O O . PHE A 1 98 ? -11.541 2.109 8.020 1.00 88.38 98 PHE A O 1
ATOM 834 N N . LEU A 1 99 ? -11.048 3.073 6.051 1.00 85.62 99 LEU A N 1
ATOM 835 C CA . LEU A 1 99 ? -11.713 4.345 6.346 1.00 85.62 99 LEU A CA 1
ATOM 836 C C . LEU A 1 99 ? -13.205 4.155 6.647 1.00 85.62 99 LEU A C 1
ATOM 838 O O . LEU A 1 99 ? -13.719 4.754 7.590 1.00 85.62 99 LEU A O 1
ATOM 842 N N . VAL A 1 100 ? -13.891 3.274 5.910 1.00 89.50 100 VAL A N 1
ATOM 843 C CA . VAL A 1 100 ? -15.296 2.921 6.174 1.00 89.50 100 VAL A CA 1
ATOM 844 C C . VAL A 1 100 ? -15.457 2.267 7.549 1.00 89.50 100 VAL A C 1
ATOM 846 O O . VAL A 1 100 ? -16.396 2.596 8.277 1.00 89.50 100 VAL A O 1
ATOM 849 N N . ILE A 1 101 ? -14.556 1.357 7.931 1.00 86.31 101 ILE A N 1
ATOM 850 C CA . ILE A 1 101 ? -14.582 0.712 9.253 1.00 86.31 101 ILE A CA 1
ATOM 851 C C . ILE A 1 101 ? -14.335 1.731 10.369 1.00 86.31 101 ILE A C 1
ATOM 853 O O . ILE A 1 101 ? -15.061 1.716 11.363 1.00 86.31 101 ILE A O 1
ATOM 857 N N . VAL A 1 102 ? -13.363 2.631 10.200 1.00 80.69 102 VAL A N 1
ATOM 858 C CA . VAL A 1 102 ? -13.076 3.701 11.168 1.00 80.69 102 VAL A CA 1
ATOM 859 C C . VAL A 1 102 ? -14.281 4.626 11.318 1.00 80.69 102 VAL A C 1
ATOM 861 O O . VAL A 1 102 ? -14.734 4.844 12.438 1.00 80.69 102 VAL A O 1
ATOM 864 N N . TYR A 1 103 ? -14.865 5.090 10.209 1.00 83.69 103 TYR A N 1
ATOM 865 C CA . TYR A 1 103 ? -16.060 5.936 10.225 1.00 83.69 103 TYR A CA 1
ATOM 866 C C . TYR A 1 103 ? -17.226 5.270 10.971 1.00 83.69 103 TYR A C 1
ATOM 868 O O . TYR A 1 103 ? -17.831 5.873 11.854 1.00 83.69 103 TYR A O 1
ATOM 876 N N . ARG A 1 104 ? -17.498 3.989 10.685 1.00 82.81 104 ARG A N 1
ATOM 877 C CA . ARG A 1 104 ? -18.540 3.213 11.382 1.00 82.81 104 ARG A CA 1
ATOM 878 C C . ARG A 1 104 ? -18.251 2.978 12.862 1.00 82.81 104 ARG A C 1
ATOM 880 O O . ARG A 1 104 ? -19.184 2.735 13.613 1.00 82.81 104 ARG A O 1
ATOM 887 N N . ALA A 1 105 ? -16.986 2.964 13.269 1.00 75.56 105 ALA A N 1
ATOM 888 C CA . ALA A 1 105 ? -16.609 2.781 14.665 1.00 75.56 105 ALA A CA 1
ATOM 889 C C . ALA A 1 105 ? -16.661 4.092 15.471 1.00 75.56 105 ALA A C 1
ATOM 891 O O . ALA A 1 105 ? -16.775 4.030 16.699 1.00 75.56 105 ALA A O 1
ATOM 892 N N . MET A 1 106 ? -16.560 5.242 14.793 1.00 73.44 106 MET A N 1
ATOM 893 C CA . MET A 1 106 ? -16.645 6.581 15.385 1.00 73.44 106 MET A CA 1
ATOM 894 C C . MET A 1 106 ? -18.087 7.085 15.543 1.00 73.44 106 MET A C 1
ATOM 896 O O . MET A 1 106 ? -18.352 7.788 16.516 1.00 73.44 106 MET A O 1
ATOM 900 N N . ASN A 1 107 ? -18.993 6.712 14.630 1.00 67.56 107 ASN A N 1
ATOM 901 C CA . ASN A 1 107 ? -20.445 6.874 14.811 1.00 67.56 107 ASN A CA 1
ATOM 902 C C . ASN A 1 107 ? -21.040 5.803 15.752 1.00 67.56 107 ASN A C 1
ATOM 904 O O . ASN A 1 107 ? -22.197 5.991 16.176 1.00 67.56 107 ASN A O 1
#

pLDDT: mean 77.02, std 12.68, range [47.81, 93.88]

Secondary structure (DSSP, 8-state):
-HHHHHHHHHHHHHHHHHHHHHHHHHHHHHTTS---HHHHHHHHHHHHHHHHHHHHHHHHHHHHHHTSHHHHHHH-HHHHHHHHHHHHHHHHHHHHHHHHHHHHHH-